Protein AF-A0A223D0Q8-F1 (afdb_monomer_lite)

Radius of gyration: 15.12 Å; chains: 1; bounding box: 41×28×37 Å

Organism: NCBI:txid1214604

Structure (mmCIF, N/CA/C/O backbone):
data_AF-A0A223D0Q8-F1
#
_entry.id   AF-A0A223D0Q8-F1
#
loop_
_atom_site.group_PDB
_atom_site.id
_atom_site.type_symbol
_atom_site.label_atom_id
_atom_site.label_alt_id
_atom_site.label_comp_id
_atom_site.label_asym_id
_atom_site.label_entity_id
_atom_site.label_seq_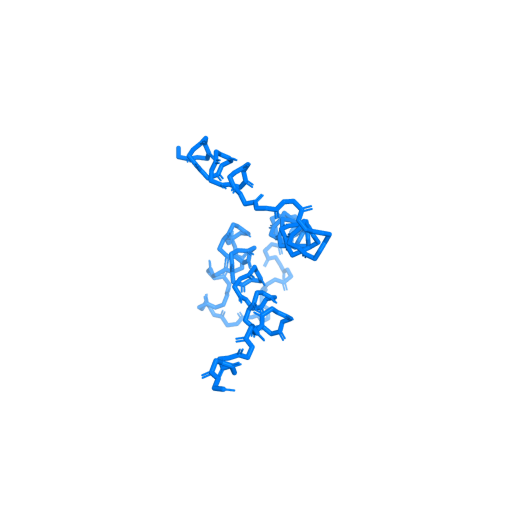id
_atom_site.pdbx_PDB_ins_code
_atom_site.Cartn_x
_atom_site.Cartn_y
_atom_site.Cartn_z
_atom_site.occupancy
_atom_site.B_iso_or_equiv
_atom_site.auth_seq_id
_atom_site.auth_comp_id
_atom_site.auth_asym_id
_atom_site.auth_atom_id
_atom_site.pdbx_PDB_model_num
ATOM 1 N N . MET A 1 1 ? -0.598 15.304 -0.507 1.00 65.88 1 MET A N 1
ATOM 2 C CA . MET A 1 1 ? -1.732 14.423 -0.133 1.00 65.88 1 MET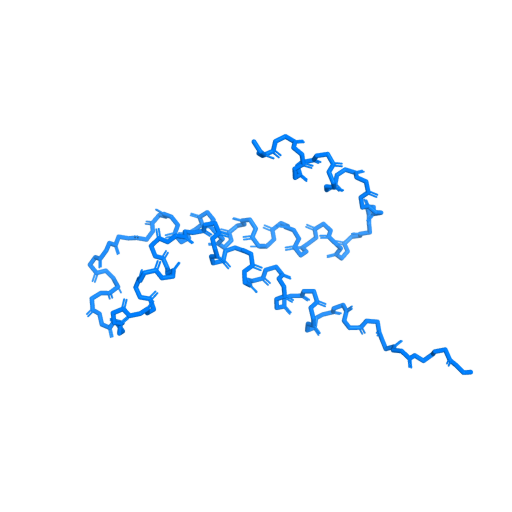 A CA 1
ATOM 3 C C . MET A 1 1 ? -1.383 13.428 0.970 1.00 65.88 1 MET A C 1
ATOM 5 O O . MET A 1 1 ? -2.217 13.236 1.840 1.00 65.88 1 MET A O 1
ATOM 9 N N . ILE A 1 2 ? -0.157 12.881 1.021 1.00 76.88 2 ILE A N 1
ATOM 10 C CA . ILE A 1 2 ? 0.284 11.972 2.103 1.00 76.88 2 ILE A CA 1
ATOM 11 C C . ILE A 1 2 ? 0.016 12.536 3.511 1.00 76.88 2 ILE A C 1
ATOM 13 O O . ILE A 1 2 ? -0.474 11.811 4.362 1.00 76.88 2 ILE A O 1
ATOM 17 N N . GLY A 1 3 ? 0.237 13.836 3.746 1.00 78.94 3 GLY A N 1
ATOM 18 C CA . GLY A 1 3 ? -0.012 14.455 5.057 1.00 78.94 3 GLY A CA 1
ATOM 19 C C . GLY A 1 3 ? -1.466 14.395 5.550 1.00 78.94 3 GLY A C 1
ATOM 20 O O . GLY A 1 3 ? -1.685 14.346 6.755 1.00 78.94 3 GLY A O 1
ATOM 21 N N . PHE A 1 4 ? -2.453 14.351 4.645 1.00 81.75 4 PHE A N 1
ATOM 22 C CA . PHE A 1 4 ? -3.850 14.108 5.024 1.00 81.75 4 PHE A CA 1
ATOM 23 C C . PHE A 1 4 ? -4.071 12.645 5.409 1.00 81.75 4 PHE A C 1
ATOM 25 O O . PHE A 1 4 ? -4.696 12.391 6.428 1.00 81.75 4 PHE A O 1
ATOM 32 N N . GLY A 1 5 ? -3.486 11.701 4.666 1.00 80.12 5 GLY A N 1
ATOM 33 C CA . GLY A 1 5 ? -3.549 10.276 5.005 1.00 80.12 5 GLY A CA 1
ATOM 34 C C . GLY A 1 5 ? -2.880 9.961 6.344 1.00 80.12 5 GLY A C 1
ATOM 35 O O . GLY A 1 5 ? -3.452 9.259 7.162 1.00 80.12 5 GLY A O 1
ATOM 36 N N . VAL A 1 6 ? -1.710 10.543 6.629 1.00 82.25 6 VAL A N 1
ATOM 37 C CA . VAL A 1 6 ? -1.038 10.356 7.929 1.00 82.25 6 VAL A CA 1
ATOM 38 C C . VAL A 1 6 ? -1.865 10.952 9.074 1.00 82.25 6 VAL A C 1
ATOM 40 O O . VAL A 1 6 ? -1.946 10.355 10.143 1.00 82.25 6 VAL A O 1
ATOM 43 N N . ARG A 1 7 ? -2.508 12.110 8.861 1.00 82.00 7 ARG A N 1
ATOM 44 C CA . ARG A 1 7 ? -3.425 12.715 9.842 1.00 82.00 7 ARG A CA 1
ATOM 45 C C . ARG A 1 7 ? -4.625 11.814 10.126 1.00 82.00 7 ARG A C 1
ATOM 47 O O . ARG A 1 7 ? -4.990 11.666 11.285 1.00 82.00 7 ARG A O 1
ATOM 54 N N . ASP A 1 8 ? -5.200 11.234 9.080 1.00 81.38 8 ASP A N 1
ATOM 55 C CA . ASP A 1 8 ? -6.324 10.306 9.174 1.00 81.38 8 ASP A CA 1
ATOM 56 C C . ASP A 1 8 ? -5.931 9.043 9.955 1.00 81.38 8 ASP A C 1
ATOM 58 O O . ASP A 1 8 ? -6.587 8.699 10.933 1.00 81.38 8 ASP A O 1
ATOM 62 N N . LEU A 1 9 ? -4.763 8.458 9.650 1.00 78.25 9 LEU A N 1
ATOM 63 C CA . LEU A 1 9 ? -4.193 7.334 10.404 1.00 78.25 9 LEU A CA 1
ATOM 64 C C . LEU A 1 9 ? -3.985 7.646 11.894 1.00 78.25 9 LEU A C 1
ATOM 66 O O . LEU A 1 9 ? -4.200 6.774 12.730 1.00 78.25 9 LEU A O 1
ATOM 70 N N . MET A 1 10 ? -3.564 8.870 12.234 1.00 78.00 10 MET A N 1
ATOM 71 C CA . MET A 1 10 ? -3.409 9.302 13.632 1.00 78.00 10 MET A CA 1
ATOM 72 C C . MET A 1 10 ? -4.749 9.468 14.361 1.00 78.00 10 MET A C 1
ATOM 74 O O . MET A 1 10 ? -4.768 9.456 15.590 1.00 78.00 10 MET A O 1
ATOM 78 N N . GLY A 1 11 ? -5.850 9.647 13.626 1.00 73.69 11 GLY A N 1
ATOM 79 C CA . GLY A 1 11 ? -7.204 9.711 14.176 1.00 73.69 11 GLY A CA 1
ATOM 80 C C . GLY A 1 11 ? -7.833 8.339 14.423 1.00 73.69 11 GLY A C 1
ATOM 81 O O . GLY A 1 11 ? -8.840 8.258 15.126 1.00 73.69 11 GLY A O 1
ATOM 82 N N . VAL A 1 12 ? -7.257 7.263 13.878 1.00 76.62 12 VAL A N 1
ATOM 83 C CA . VAL A 1 12 ? -7.754 5.907 14.112 1.00 76.62 12 VAL A CA 1
ATOM 84 C C . VAL A 1 12 ? -7.367 5.454 15.516 1.00 76.62 12 VAL A C 1
ATOM 86 O O . VAL A 1 12 ? -6.215 5.590 15.928 1.00 76.62 12 VAL A O 1
ATOM 89 N N . GLU A 1 13 ? -8.324 4.884 16.254 1.00 71.69 13 GLU A N 1
ATOM 90 C CA . GLU A 1 13 ? -8.051 4.275 17.554 1.00 71.69 13 GLU A CA 1
ATOM 91 C C . GLU A 1 13 ? -6.885 3.290 17.417 1.00 71.69 13 GLU A C 1
ATOM 93 O O . GLU A 1 13 ? -6.926 2.362 16.603 1.00 71.69 13 GLU A O 1
ATOM 98 N N . GLY A 1 14 ? -5.836 3.507 18.216 1.00 66.19 14 GLY A N 1
ATOM 99 C CA . GLY A 1 14 ? -4.600 2.724 18.227 1.00 66.19 14 GLY A CA 1
ATOM 100 C C . GLY A 1 14 ? -4.794 1.313 18.782 1.00 66.19 14 GLY A C 1
ATOM 101 O O . GLY A 1 14 ? -4.112 0.898 19.714 1.00 66.19 14 GLY A O 1
ATOM 102 N N . ASN A 1 15 ? -5.753 0.569 18.245 1.00 76.56 15 ASN A N 1
ATOM 103 C CA . ASN A 1 15 ? -5.981 -0.816 18.584 1.00 76.56 15 ASN A CA 1
ATOM 104 C C . ASN A 1 15 ? -4.895 -1.664 17.907 1.00 76.56 15 ASN A C 1
ATOM 106 O O . ASN A 1 15 ? -4.609 -1.480 16.722 1.00 76.56 15 ASN A O 1
ATOM 110 N N . ASN A 1 16 ? -4.305 -2.613 18.640 1.00 79.38 16 ASN A N 1
ATOM 111 C CA . ASN A 1 16 ? -3.195 -3.456 18.169 1.00 79.38 16 ASN A CA 1
ATOM 112 C C . ASN A 1 16 ? -3.461 -4.080 16.795 1.00 79.38 16 ASN A C 1
ATOM 114 O O . ASN A 1 16 ? -2.574 -4.185 15.953 1.00 79.38 16 ASN A O 1
ATOM 118 N N . ARG A 1 17 ? -4.715 -4.463 16.554 1.00 80.31 17 ARG A N 1
ATOM 119 C CA . ARG A 1 17 ? -5.136 -5.035 15.282 1.00 80.31 17 ARG A CA 1
ATOM 120 C C . ARG A 1 17 ? -5.069 -4.010 14.131 1.00 80.31 17 ARG A C 1
ATOM 122 O O . ARG A 1 17 ? -4.638 -4.368 13.043 1.00 80.31 17 ARG A O 1
ATOM 129 N N . ASN A 1 18 ? -5.451 -2.750 14.354 1.00 80.38 18 ASN A N 1
ATOM 130 C CA . ASN A 1 18 ? -5.480 -1.719 13.310 1.00 80.38 18 ASN A CA 1
ATOM 131 C C . ASN A 1 18 ? -4.062 -1.295 12.903 1.00 80.38 18 ASN A C 1
ATOM 133 O O . ASN A 1 18 ? -3.753 -1.197 11.718 1.00 80.38 18 ASN A O 1
ATOM 137 N N . LEU A 1 19 ? -3.169 -1.150 13.889 1.00 83.81 19 LEU A N 1
ATOM 138 C CA . LEU A 1 19 ? -1.741 -0.929 13.643 1.00 83.81 19 LEU A CA 1
ATOM 139 C C . LEU A 1 19 ? -1.113 -2.073 12.839 1.00 83.81 19 LEU A C 1
ATOM 141 O O . LEU A 1 19 ? -0.274 -1.825 11.977 1.00 83.81 19 LEU A O 1
ATOM 145 N N . LEU A 1 20 ? -1.527 -3.315 13.095 1.00 86.75 20 LEU A N 1
ATOM 146 C CA . LEU A 1 20 ? -1.032 -4.484 12.374 1.00 86.75 20 LEU A CA 1
ATOM 147 C C . LEU A 1 20 ? -1.507 -4.487 10.913 1.00 86.75 20 LEU A C 1
ATOM 149 O O . LEU A 1 20 ? -0.701 -4.733 10.018 1.00 86.75 20 LEU A O 1
ATOM 153 N N . VAL A 1 21 ? -2.773 -4.145 10.651 1.00 86.19 21 VAL A N 1
ATOM 154 C CA . VAL A 1 21 ? -3.302 -4.009 9.280 1.00 86.19 21 VAL A CA 1
ATOM 155 C C . VAL A 1 21 ? -2.561 -2.921 8.506 1.00 86.19 21 VAL A C 1
ATOM 157 O O . VAL A 1 21 ? -2.098 -3.172 7.390 1.00 86.19 21 VAL A O 1
ATOM 160 N N . ILE A 1 22 ? -2.392 -1.743 9.111 1.00 87.44 22 ILE A N 1
ATOM 161 C CA . ILE A 1 22 ? -1.642 -0.629 8.521 1.00 87.44 22 ILE A CA 1
ATOM 162 C C . ILE A 1 22 ? -0.193 -1.051 8.248 1.00 87.44 22 ILE A C 1
ATOM 164 O O . ILE A 1 22 ? 0.305 -0.878 7.135 1.00 87.44 22 ILE A O 1
ATOM 168 N N . GLY A 1 23 ? 0.472 -1.639 9.243 1.00 89.00 23 GLY A N 1
ATOM 169 C CA . GLY A 1 23 ? 1.865 -2.064 9.150 1.00 89.00 23 GLY A CA 1
ATOM 170 C C . GLY A 1 23 ? 2.092 -3.082 8.036 1.00 89.00 23 GLY A C 1
ATOM 171 O O . GLY A 1 23 ? 2.963 -2.868 7.196 1.00 89.00 23 GLY A O 1
ATOM 172 N N . ILE A 1 24 ? 1.277 -4.143 7.974 1.00 89.62 24 ILE A N 1
ATOM 173 C CA . ILE A 1 24 ? 1.369 -5.165 6.919 1.00 89.62 24 ILE A CA 1
ATOM 174 C C . ILE A 1 24 ? 1.115 -4.551 5.543 1.00 89.62 24 ILE A C 1
ATOM 176 O O . ILE A 1 24 ? 1.860 -4.821 4.606 1.00 89.62 24 ILE A O 1
ATOM 180 N N . SER A 1 25 ? 0.104 -3.698 5.414 1.00 90.06 25 SER A N 1
ATOM 181 C CA . SER A 1 25 ? -0.256 -3.095 4.127 1.00 90.06 25 SER A CA 1
ATOM 182 C C . SER A 1 25 ? 0.839 -2.185 3.587 1.00 90.06 25 SER A C 1
ATOM 184 O O . SER A 1 25 ? 1.153 -2.233 2.396 1.00 90.06 25 SER A O 1
ATOM 186 N N . ILE A 1 26 ? 1.475 -1.407 4.468 1.00 89.88 26 ILE A N 1
ATOM 187 C CA . ILE A 1 26 ? 2.644 -0.596 4.120 1.00 89.88 26 ILE A CA 1
ATOM 188 C C . ILE A 1 26 ? 3.826 -1.502 3.765 1.00 89.88 26 ILE A C 1
ATOM 190 O O . ILE A 1 26 ? 4.459 -1.278 2.736 1.00 89.88 26 ILE A O 1
ATOM 194 N N . MET A 1 27 ? 4.103 -2.545 4.556 1.00 91.62 27 MET A N 1
ATOM 195 C CA . MET A 1 27 ? 5.201 -3.479 4.278 1.00 91.62 27 MET A CA 1
ATOM 196 C C . MET A 1 27 ? 5.047 -4.152 2.912 1.00 91.62 27 MET A C 1
ATOM 198 O O . MET A 1 27 ? 6.012 -4.229 2.154 1.00 91.62 27 MET A O 1
ATOM 202 N N . VAL A 1 28 ? 3.836 -4.598 2.573 1.00 90.62 28 VAL A N 1
ATOM 203 C CA . VAL A 1 28 ? 3.544 -5.242 1.288 1.00 90.62 28 VAL A CA 1
ATOM 204 C C . VAL A 1 28 ? 3.600 -4.232 0.143 1.00 90.62 28 VAL A C 1
ATOM 206 O O . VAL A 1 28 ? 4.223 -4.514 -0.878 1.00 90.62 28 VAL A O 1
ATOM 209 N N . GLY A 1 29 ? 3.009 -3.046 0.302 1.00 89.88 29 GLY A N 1
ATOM 210 C CA . GLY A 1 29 ? 3.034 -2.011 -0.733 1.00 89.88 29 GLY A CA 1
ATOM 211 C C . GLY A 1 29 ? 4.447 -1.517 -1.053 1.00 89.88 29 GLY A C 1
ATOM 212 O O . GLY A 1 29 ? 4.816 -1.399 -2.222 1.00 89.88 29 GLY A O 1
ATOM 213 N N . VAL A 1 30 ? 5.268 -1.299 -0.020 1.00 89.25 30 VAL A N 1
ATOM 214 C CA . VAL A 1 30 ? 6.689 -0.958 -0.179 1.00 89.25 30 VAL A CA 1
ATOM 215 C C . VAL A 1 30 ? 7.457 -2.143 -0.760 1.00 89.25 30 VAL A C 1
ATOM 217 O O . VAL A 1 30 ? 8.210 -1.955 -1.707 1.00 89.25 30 VAL A O 1
ATOM 220 N N . GLY A 1 31 ? 7.228 -3.365 -0.273 1.00 88.69 31 GLY A N 1
ATOM 221 C CA . GLY A 1 31 ? 7.869 -4.572 -0.803 1.00 88.69 31 GLY A CA 1
ATOM 222 C C . GLY A 1 31 ? 7.629 -4.767 -2.302 1.00 88.69 31 GLY A C 1
ATOM 223 O O . GLY A 1 31 ? 8.550 -5.121 -3.034 1.00 88.69 31 GLY A O 1
ATOM 224 N N . MET A 1 32 ? 6.430 -4.441 -2.786 1.00 85.44 32 MET A N 1
ATOM 225 C CA . MET A 1 32 ? 6.099 -4.492 -4.213 1.00 85.44 32 MET A CA 1
ATOM 226 C C . MET A 1 32 ? 6.806 -3.413 -5.042 1.00 85.44 32 MET A C 1
ATOM 228 O O . MET A 1 32 ? 7.096 -3.656 -6.209 1.00 85.44 32 MET A O 1
ATOM 232 N N . MET A 1 33 ? 7.155 -2.257 -4.462 1.00 86.06 33 MET A N 1
ATOM 233 C CA . MET A 1 33 ? 7.981 -1.250 -5.152 1.00 86.06 33 MET A CA 1
ATOM 234 C C . MET A 1 33 ? 9.426 -1.709 -5.378 1.00 86.06 33 MET A C 1
ATOM 236 O O . MET A 1 33 ? 10.093 -1.184 -6.266 1.00 86.06 33 MET A O 1
ATOM 240 N N . PHE A 1 34 ? 9.911 -2.683 -4.604 1.00 85.25 34 PHE A N 1
ATOM 241 C CA . PHE A 1 34 ? 11.235 -3.281 -4.792 1.00 85.25 34 PHE A CA 1
ATOM 242 C C . PHE A 1 34 ? 11.237 -4.447 -5.788 1.00 85.25 34 PHE A C 1
ATOM 244 O O . PHE A 1 34 ? 12.300 -5.001 -6.071 1.00 85.25 34 PHE A O 1
ATOM 251 N N . LEU A 1 35 ? 10.076 -4.833 -6.326 1.00 81.31 35 LEU A N 1
ATOM 252 C CA . LEU A 1 35 ? 9.977 -5.956 -7.246 1.00 81.31 35 LEU A CA 1
ATOM 253 C C . LEU A 1 35 ? 10.372 -5.523 -8.673 1.00 81.31 35 LEU A C 1
ATOM 255 O O . LEU A 1 35 ? 9.743 -4.622 -9.235 1.00 81.31 35 LEU A O 1
ATOM 259 N N . PRO A 1 36 ? 11.391 -6.150 -9.290 1.00 75.06 36 PRO A N 1
ATOM 260 C CA . PRO A 1 36 ? 11.817 -5.787 -10.631 1.00 75.06 36 PRO A CA 1
ATOM 261 C C . PRO A 1 36 ? 10.774 -6.196 -11.686 1.00 75.06 36 PRO A C 1
ATOM 263 O O . PRO A 1 36 ? 10.076 -7.205 -11.537 1.00 75.06 36 PRO A O 1
ATOM 266 N N . PRO A 1 37 ? 10.669 -5.436 -12.790 1.00 68.44 37 PRO A N 1
ATOM 267 C CA . PRO A 1 37 ? 9.660 -5.660 -13.823 1.00 68.44 37 PRO A CA 1
ATOM 268 C C . PRO A 1 37 ? 9.810 -7.008 -14.540 1.00 68.44 37 PRO A C 1
ATOM 270 O O . PRO A 1 37 ? 8.813 -7.525 -15.045 1.00 68.44 37 PRO A O 1
ATOM 273 N N . ASP A 1 38 ? 11.007 -7.598 -14.547 1.00 71.25 38 ASP A N 1
ATOM 274 C CA . ASP A 1 38 ? 11.278 -8.929 -15.103 1.00 71.25 38 ASP A CA 1
ATOM 275 C C . ASP A 1 38 ? 10.522 -10.042 -14.362 1.00 71.25 38 ASP A C 1
ATOM 277 O O . ASP A 1 38 ? 10.039 -10.990 -14.982 1.00 71.25 38 ASP A O 1
ATOM 281 N N . SER A 1 39 ? 10.318 -9.897 -13.046 1.00 71.56 39 SER A N 1
ATOM 282 C CA . SER A 1 39 ? 9.527 -10.834 -12.232 1.00 71.56 39 SER A CA 1
ATOM 283 C C . SER A 1 39 ? 8.028 -10.773 -12.540 1.00 71.56 39 SER A C 1
ATOM 285 O O . SER A 1 39 ? 7.286 -11.692 -12.200 1.00 71.56 39 SER A O 1
ATOM 287 N N . LEU A 1 40 ? 7.577 -9.696 -13.187 1.00 69.75 40 LEU A N 1
ATOM 288 C CA . LEU A 1 40 ? 6.182 -9.455 -13.554 1.00 69.75 40 LEU A CA 1
ATOM 289 C C . LEU A 1 40 ? 5.878 -9.870 -15.003 1.00 69.75 40 LEU A C 1
ATOM 291 O O . LEU A 1 40 ? 4.739 -9.726 -15.445 1.00 69.75 40 LEU A O 1
ATOM 295 N N . GLY A 1 41 ? 6.867 -10.376 -15.751 1.00 65.62 41 GLY A N 1
ATOM 296 C CA . GLY A 1 41 ? 6.719 -10.752 -17.162 1.00 65.62 41 GLY A CA 1
ATOM 297 C C . GLY A 1 41 ? 5.784 -11.942 -17.414 1.00 65.62 41 GLY A C 1
ATOM 298 O O . GLY A 1 41 ? 5.237 -12.064 -18.506 1.00 65.62 41 GLY A O 1
ATOM 299 N N . SER A 1 42 ? 5.554 -12.792 -16.408 1.00 71.00 42 SER A N 1
ATOM 300 C CA . SER A 1 42 ? 4.592 -13.904 -16.462 1.00 71.00 42 SER A CA 1
ATOM 301 C C . SER A 1 42 ? 3.160 -13.497 -16.092 1.00 71.00 42 SER A C 1
ATOM 303 O O . SER A 1 42 ? 2.233 -14.296 -16.237 1.00 71.00 42 SER A O 1
ATOM 305 N N . LEU A 1 43 ? 2.959 -12.265 -15.613 1.00 73.00 43 LEU A N 1
ATOM 306 C CA . LEU A 1 43 ? 1.654 -11.755 -15.211 1.00 73.00 43 LEU A CA 1
ATOM 307 C C . LEU A 1 43 ? 0.965 -11.058 -16.377 1.00 73.00 43 LEU A C 1
ATOM 309 O O . LEU A 1 43 ? 1.577 -10.394 -17.212 1.00 73.00 43 LEU A O 1
ATOM 313 N N . ALA A 1 44 ? -0.357 -11.168 -16.400 1.00 75.81 44 ALA A N 1
ATOM 314 C CA . ALA A 1 44 ? -1.147 -10.544 -17.439 1.00 75.81 44 ALA A CA 1
ATOM 315 C C . ALA A 1 44 ? -1.043 -8.993 -17.388 1.00 75.81 44 ALA A C 1
ATOM 317 O O . ALA A 1 44 ? -0.897 -8.415 -16.304 1.00 75.81 44 ALA A O 1
ATOM 318 N N . PRO A 1 45 ? -1.193 -8.285 -18.528 1.00 77.38 45 PRO A N 1
ATOM 319 C CA . PRO A 1 45 ? -0.855 -6.857 -18.660 1.00 77.38 45 PRO A CA 1
ATOM 320 C C . PRO A 1 45 ? -1.579 -5.915 -17.682 1.00 77.38 45 PRO A C 1
ATOM 322 O O . PRO A 1 45 ? -0.981 -5.001 -17.121 1.00 77.38 45 PRO A O 1
ATOM 325 N N . TRP A 1 46 ? -2.865 -6.167 -17.440 1.00 76.94 46 TRP A N 1
ATOM 326 C CA . TRP A 1 46 ? -3.687 -5.499 -16.428 1.00 76.94 46 TRP A CA 1
ATOM 327 C C . TRP A 1 46 ? -3.140 -5.621 -14.997 1.00 76.94 46 TRP A C 1
ATOM 329 O O . TRP A 1 46 ? -3.076 -4.624 -14.281 1.00 76.94 46 TRP A O 1
ATOM 339 N N . LEU A 1 47 ? -2.681 -6.808 -14.591 1.00 76.69 47 LEU A N 1
ATOM 340 C CA . LEU A 1 47 ? -2.150 -7.042 -13.248 1.00 76.69 47 LEU A CA 1
ATOM 341 C C . LEU A 1 47 ? -0.782 -6.385 -13.069 1.00 76.69 47 LEU A C 1
ATOM 343 O O . LEU A 1 47 ? -0.503 -5.820 -12.017 1.00 76.69 47 LEU A O 1
ATOM 347 N N . ARG A 1 48 ? 0.041 -6.382 -14.122 1.00 78.38 48 ARG A N 1
ATOM 348 C CA . ARG A 1 48 ? 1.330 -5.684 -14.123 1.00 78.38 48 ARG A CA 1
ATOM 349 C C . ARG A 1 48 ? 1.169 -4.183 -13.867 1.00 78.38 48 ARG A 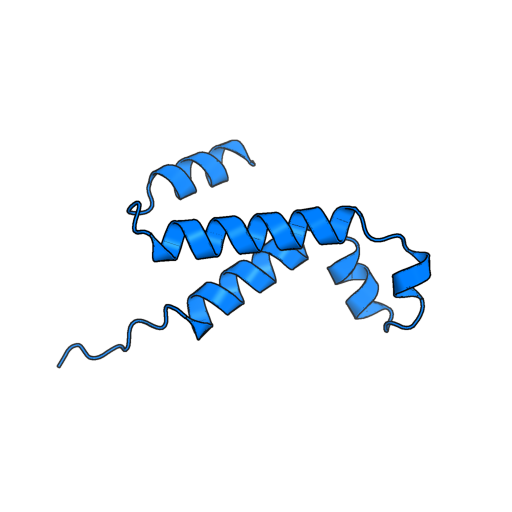C 1
ATOM 351 O O . ARG A 1 48 ? 1.960 -3.629 -13.116 1.00 78.38 48 ARG A O 1
ATOM 358 N N . ASN A 1 49 ? 0.135 -3.542 -14.417 1.00 79.62 49 ASN A N 1
ATOM 359 C CA . ASN A 1 49 ? -0.151 -2.125 -14.147 1.00 79.62 49 ASN A CA 1
ATOM 360 C C . ASN A 1 49 ? -0.555 -1.860 -12.688 1.00 79.62 49 ASN A C 1
ATOM 362 O O . ASN A 1 49 ? -0.179 -0.834 -12.126 1.00 79.62 49 ASN A O 1
ATOM 366 N N . ILE A 1 50 ? -1.295 -2.782 -12.067 1.00 82.25 50 ILE A N 1
ATOM 367 C CA . ILE A 1 50 ? -1.670 -2.691 -10.649 1.00 82.25 50 ILE A CA 1
ATOM 368 C C . ILE A 1 50 ? -0.429 -2.874 -9.768 1.00 82.25 50 ILE A C 1
ATOM 370 O O . ILE A 1 50 ? -0.193 -2.071 -8.870 1.00 82.25 50 ILE A O 1
ATOM 374 N N . VAL A 1 51 ? 0.386 -3.896 -10.051 1.00 79.94 51 VAL A N 1
ATOM 375 C CA . VAL A 1 51 ? 1.556 -4.256 -9.232 1.00 79.94 51 VAL A CA 1
ATOM 376 C C . VAL A 1 51 ? 2.716 -3.276 -9.386 1.00 79.94 51 VAL A C 1
ATOM 378 O O . VAL A 1 51 ? 3.390 -2.978 -8.405 1.00 79.94 51 VAL A O 1
ATOM 381 N N . ALA A 1 52 ? 2.894 -2.692 -10.574 1.00 77.62 52 ALA A N 1
ATOM 382 C CA . ALA A 1 52 ? 3.847 -1.603 -10.794 1.00 77.62 52 ALA A CA 1
ATOM 383 C C . ALA A 1 52 ? 3.560 -0.376 -9.909 1.00 77.62 52 ALA A C 1
ATOM 385 O O . ALA A 1 52 ? 4.423 0.485 -9.738 1.00 77.62 52 ALA A O 1
ATOM 386 N N . ASN A 1 53 ? 2.360 -0.293 -9.330 1.00 86.81 53 ASN A N 1
ATOM 387 C CA . ASN A 1 53 ? 1.961 0.754 -8.411 1.00 86.81 53 ASN A CA 1
ATOM 388 C C . ASN A 1 53 ? 1.854 0.192 -6.984 1.00 86.81 53 ASN A C 1
ATOM 390 O O . ASN A 1 53 ? 0.772 -0.133 -6.497 1.00 86.81 53 ASN A O 1
ATOM 394 N N . GLY A 1 54 ? 2.988 0.081 -6.285 1.00 83.19 54 GLY A N 1
ATOM 395 C CA . GLY A 1 54 ? 3.030 -0.517 -4.942 1.00 83.19 54 GLY A CA 1
ATOM 396 C C . GLY A 1 54 ? 2.117 0.165 -3.911 1.00 83.19 54 GLY A C 1
ATOM 397 O O . GLY A 1 54 ? 1.623 -0.487 -2.996 1.00 83.19 54 GLY A O 1
ATOM 398 N N . LEU A 1 55 ? 1.788 1.448 -4.102 1.00 86.19 55 LEU A N 1
ATOM 399 C CA . LEU A 1 55 ? 0.811 2.166 -3.275 1.00 86.19 55 LEU A CA 1
ATOM 400 C C . LEU A 1 55 ? -0.614 1.611 -3.458 1.00 86.19 55 LEU A C 1
ATOM 402 O O . LEU A 1 55 ? -1.336 1.410 -2.483 1.00 86.19 55 LEU A O 1
ATOM 406 N N . LEU A 1 56 ? -0.996 1.312 -4.703 1.00 88.88 56 LEU A N 1
ATOM 407 C CA . LEU A 1 56 ? -2.276 0.687 -5.039 1.00 88.88 56 LEU A CA 1
ATOM 408 C C . LEU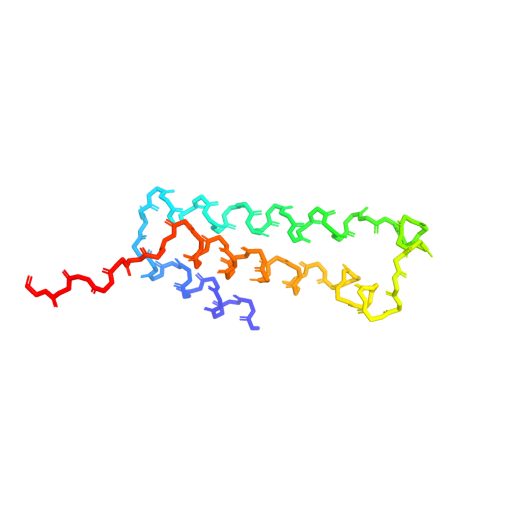 A 1 56 ? -2.351 -0.738 -4.476 1.00 88.88 56 LEU A C 1
ATOM 410 O O . LEU A 1 56 ? -3.369 -1.118 -3.901 1.00 88.88 56 LEU A O 1
ATOM 414 N N . VAL A 1 57 ? -1.265 -1.511 -4.590 1.00 90.06 57 VAL A N 1
ATOM 415 C CA . VAL A 1 57 ? -1.1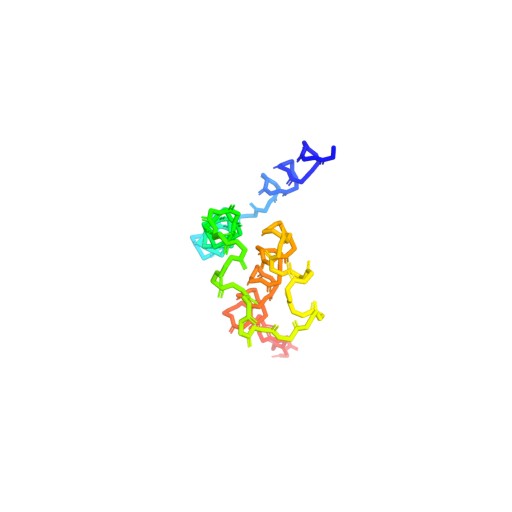99 -2.860 -4.007 1.00 90.06 57 VAL A CA 1
ATOM 416 C C . VAL A 1 57 ? -1.335 -2.804 -2.489 1.00 90.06 57 VAL A C 1
ATOM 418 O O . VAL A 1 57 ? -2.137 -3.545 -1.926 1.00 90.06 57 VAL A O 1
ATOM 421 N N . GLY A 1 58 ? -0.616 -1.892 -1.830 1.00 90.12 58 GLY A N 1
ATOM 422 C CA . GLY A 1 58 ? -0.730 -1.672 -0.389 1.00 90.12 58 GLY A CA 1
ATOM 423 C C . GLY A 1 58 ? -2.156 -1.311 0.038 1.00 90.12 58 GLY A C 1
ATOM 424 O O . GLY A 1 58 ? -2.651 -1.861 1.017 1.00 90.12 58 GLY A O 1
ATOM 425 N N . LEU A 1 59 ? -2.858 -0.467 -0.727 1.00 89.31 59 LEU A N 1
ATOM 426 C CA . LEU A 1 59 ? -4.266 -0.134 -0.478 1.00 89.31 59 LEU A CA 1
ATOM 427 C C . LEU A 1 59 ? -5.184 -1.359 -0.610 1.00 89.31 59 LEU A C 1
ATOM 429 O O . LEU A 1 59 ? -6.019 -1.586 0.261 1.00 89.31 59 LEU A O 1
ATOM 433 N N . ILE A 1 60 ? -5.033 -2.154 -1.673 1.00 89.88 60 ILE A N 1
ATOM 434 C CA . ILE A 1 60 ? -5.833 -3.373 -1.890 1.00 89.88 60 ILE A CA 1
ATOM 435 C C . ILE A 1 60 ? -5.630 -4.354 -0.734 1.00 89.88 60 ILE A C 1
ATOM 437 O O . ILE A 1 60 ? -6.595 -4.925 -0.232 1.00 89.88 60 ILE A O 1
ATOM 441 N N . VAL A 1 61 ? -4.383 -4.520 -0.293 1.00 89.38 61 VAL A N 1
ATOM 442 C CA . VAL A 1 61 ? -4.024 -5.353 0.858 1.00 89.38 61 VAL A CA 1
ATOM 443 C C . VAL A 1 61 ? -4.650 -4.794 2.133 1.00 89.38 61 VAL A C 1
ATOM 445 O O . VAL A 1 61 ? -5.262 -5.558 2.869 1.00 89.38 61 VAL A O 1
ATOM 448 N N . CYS A 1 62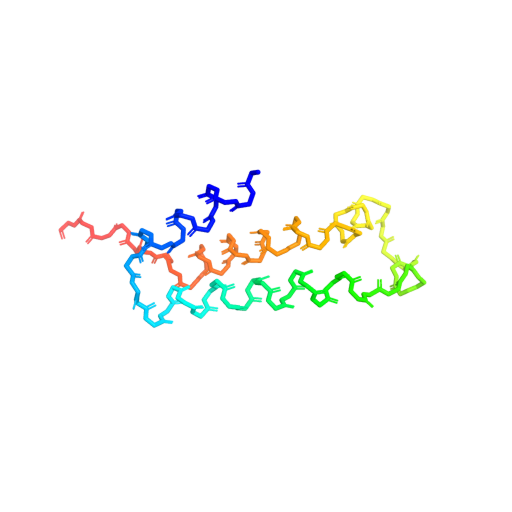 ? -4.603 -3.479 2.354 1.00 88.38 62 CYS A N 1
ATOM 449 C CA . CYS A 1 62 ? -5.236 -2.833 3.507 1.00 88.38 62 CYS A CA 1
ATOM 450 C C . CYS A 1 62 ? -6.737 -3.086 3.552 1.00 88.38 62 CYS A C 1
ATOM 452 O O . CYS A 1 62 ? -7.249 -3.544 4.570 1.00 88.38 62 CYS A O 1
ATOM 454 N N . LEU A 1 63 ? -7.422 -2.866 2.429 1.00 86.56 63 LEU A N 1
ATOM 455 C CA . LEU A 1 63 ? -8.852 -3.116 2.308 1.00 86.56 63 LEU A CA 1
ATOM 456 C C . LEU A 1 63 ? -9.175 -4.595 2.509 1.00 86.56 63 LEU A C 1
ATOM 458 O O . LEU A 1 63 ? -10.118 -4.911 3.223 1.00 86.56 63 LEU A O 1
ATOM 462 N N . LEU A 1 64 ? -8.390 -5.508 1.929 1.00 86.81 64 LEU A N 1
ATOM 463 C CA . LEU A 1 64 ? -8.568 -6.945 2.135 1.00 86.81 64 LEU A CA 1
ATOM 464 C C . LEU A 1 64 ? -8.385 -7.327 3.598 1.00 86.81 64 LEU A C 1
ATOM 466 O O . LEU A 1 64 ? -9.224 -8.035 4.140 1.00 86.81 64 LEU A O 1
ATOM 470 N N . LEU A 1 65 ? -7.321 -6.863 4.250 1.00 83.94 65 LEU A N 1
ATOM 471 C CA . LEU A 1 65 ? -7.066 -7.174 5.651 1.00 83.94 65 LEU A CA 1
ATOM 472 C C . LEU A 1 65 ? -8.165 -6.604 6.549 1.00 83.94 65 LEU A C 1
ATOM 474 O O . LEU A 1 65 ? -8.648 -7.295 7.442 1.00 83.94 65 LEU A O 1
ATOM 478 N N . GLU A 1 66 ? -8.610 -5.381 6.293 1.00 80.81 66 GLU A N 1
ATOM 479 C CA . GLU A 1 66 ? -9.718 -4.779 7.024 1.00 80.81 66 GLU A CA 1
ATOM 480 C C . GLU A 1 66 ? -11.021 -5.570 6.822 1.00 80.81 66 GLU A C 1
ATOM 482 O O . GLU A 1 66 ? -11.687 -5.936 7.789 1.00 80.81 66 GLU A O 1
ATOM 487 N N . HIS A 1 67 ? -11.352 -5.939 5.583 1.00 77.94 67 HIS A N 1
ATOM 488 C CA . HIS A 1 67 ? -12.585 -6.666 5.272 1.00 77.94 67 HIS A CA 1
ATOM 489 C C . HIS A 1 67 ? -12.563 -8.141 5.707 1.00 77.94 67 HIS A C 1
ATOM 491 O O . HIS A 1 67 ? -13.618 -8.712 5.988 1.00 77.94 67 HIS A O 1
ATOM 497 N N . VAL A 1 68 ? -11.386 -8.774 5.747 1.00 68.00 68 VAL A N 1
ATOM 498 C CA . VAL A 1 68 ? -11.209 -10.201 6.070 1.00 68.00 68 VAL A CA 1
ATOM 499 C C . VAL A 1 68 ? -10.950 -10.418 7.565 1.00 68.00 68 VAL A C 1
ATOM 501 O O . VAL A 1 68 ? -11.520 -11.345 8.137 1.00 68.00 68 VAL A O 1
ATOM 504 N N . ILE A 1 69 ? -10.140 -9.577 8.222 1.00 61.78 69 ILE A N 1
ATOM 505 C CA . ILE A 1 69 ? -9.784 -9.717 9.650 1.00 61.78 69 ILE A CA 1
ATOM 506 C C . ILE A 1 69 ? -10.695 -8.880 10.557 1.00 61.78 69 ILE A C 1
ATOM 508 O O . ILE A 1 69 ? -11.016 -9.296 11.672 1.00 61.78 69 ILE A O 1
ATOM 512 N N . PHE A 1 70 ? -11.133 -7.712 10.093 1.00 60.19 70 PHE A N 1
ATOM 513 C CA . PHE A 1 70 ? -11.932 -6.758 10.862 1.00 60.19 70 PHE A CA 1
ATOM 514 C C . PHE A 1 70 ? -13.339 -6.577 10.323 1.00 60.19 70 PHE A C 1
ATOM 516 O O . PHE A 1 70 ? -13.953 -5.524 10.511 1.00 60.19 70 PHE A O 1
ATOM 523 N N . ARG A 1 71 ? -13.919 -7.627 9.739 1.00 53.81 71 ARG A N 1
ATOM 524 C CA . ARG A 1 71 ? -15.368 -7.656 9.585 1.00 53.81 71 ARG A CA 1
ATOM 525 C C . ARG A 1 71 ? -15.985 -7.614 10.985 1.00 53.81 71 ARG A C 1
ATOM 527 O O . ARG A 1 71 ? -16.207 -8.656 11.598 1.00 53.81 71 ARG A O 1
ATOM 534 N N . LYS A 1 72 ? -16.242 -6.408 11.510 1.00 53.84 72 LYS A N 1
ATOM 535 C CA . LYS A 1 72 ? -17.205 -6.180 12.583 1.00 53.84 72 LYS A CA 1
ATOM 536 C C . LYS A 1 72 ? -18.468 -6.832 12.052 1.00 53.84 72 LYS A C 1
ATOM 538 O O . LYS A 1 72 ? -19.070 -6.346 11.093 1.00 53.84 72 LYS A O 1
ATOM 543 N N . GLY A 1 73 ? -18.797 -8.001 12.592 1.00 48.44 73 GLY A N 1
ATOM 544 C CA . GLY A 1 73 ? -20.110 -8.569 12.382 1.00 48.44 73 GLY A CA 1
ATOM 545 C C . GLY A 1 73 ? -21.092 -7.466 12.739 1.00 48.44 73 GLY A C 1
ATOM 546 O O . GLY A 1 73 ? -21.033 -6.932 13.844 1.00 48.44 73 GLY A O 1
ATOM 547 N N . LYS A 1 74 ? -21.931 -7.077 11.781 1.00 49.03 74 LYS A N 1
ATOM 548 C CA . LYS A 1 74 ? -23.153 -6.320 12.041 1.00 49.03 74 LYS A CA 1
ATOM 549 C C . LYS A 1 74 ? -24.076 -7.196 12.894 1.00 49.03 74 LYS A C 1
ATOM 551 O O . LYS A 1 74 ? -25.051 -7.734 12.388 1.00 49.03 74 LYS A O 1
ATOM 556 N N . SER A 1 75 ? -23.718 -7.403 14.154 1.00 43.00 75 SER A N 1
ATOM 557 C CA . SER A 1 75 ? -24.571 -8.023 15.158 1.00 43.00 75 SER A CA 1
ATOM 558 C C . SER A 1 75 ? -24.881 -6.967 16.207 1.00 43.00 75 SER A C 1
ATOM 560 O O . SER A 1 75 ? -24.560 -7.125 17.377 1.00 43.00 75 SER A O 1
ATOM 562 N N . ASP A 1 76 ? -25.466 -5.868 15.735 1.00 47.78 76 ASP A N 1
ATOM 563 C CA . ASP A 1 76 ? -26.374 -5.074 16.545 1.00 47.78 76 ASP A CA 1
ATOM 564 C C . ASP A 1 76 ? -27.749 -5.736 16.399 1.00 47.78 76 ASP A C 1
ATOM 566 O O . ASP A 1 76 ? -28.441 -5.553 15.393 1.00 47.78 76 ASP A O 1
ATOM 570 N N . SER A 1 77 ? -28.097 -6.593 17.354 1.00 36.72 77 SER A N 1
ATOM 571 C CA . SER A 1 77 ? -29.469 -6.976 17.709 1.00 36.72 77 SER A CA 1
ATOM 572 C C . SER A 1 77 ? -29.461 -7.446 19.154 1.00 36.72 77 SER A C 1
ATOM 574 O O . SER A 1 77 ? -28.645 -8.345 19.457 1.00 36.72 77 SER A O 1
#

Secondary structure (DSSP, 8-state):
-HHHHHHHHHHS---HHHHHHHHHHHHHHHHHHTS-GGGGTTS-HHHHHHHT-HHHHHHHHHHHHHHHH--------

Foldseek 3Di:
DVVVVVVVVVVDDVDVLLVVLLVVLVVQLVVLCPDDLVVCPPPDPVVSVCSPRSNNSSVVSSVCSCVPVVPPPPPPD

pLDDT: mean 77.56, std 12.13, range [36.72, 91.62]

Sequence (77 aa):
MIGFGVRDLMGVEGNNRNLLVIGISIMVGVGMMFLPPDSLGSLAPWLRNIVANGLLVGLIVCLLLEHVIFRKGKSDS